Protein AF-A0AAV5J5J8-F1 (afdb_monomer_lite)

pLDDT: mean 73.22, std 16.22, range [37.53, 91.19]

Organism: NCBI:txid152421

Radius of gyration: 21.7 Å; chains: 1; bounding box: 46×20×64 Å

Sequence (81 aa):
MTRISFSALLLIALFLSFGNEQVIAAVDASSECDHPLRDANCTQEQCNALCVKTYGDKGKFGFPVYGVCNNLKKTCTCRLC

Secondary structure (DSSP, 8-state):
-----HHHHHHHHHHHHHSSSTTTHHHHTTTTTEEEEE-TT--HHHHHHHHHHHH-SB-GGGPBPEEEEETTTTEEEEE--

Foldseek 3Di:
DDPDPPVVVVVVVVVVVPPPPPPPVVVVVQVVFWDKDQAQPDDQVVLQVVLCVVQNQAAPPRHGWGWDADPVRNIIIIGND

Structure (mmCIF, N/CA/C/O backbone):
data_AF-A0AAV5J5J8-F1
#
_entry.id   AF-A0AAV5J5J8-F1
#
loop_
_atom_site.group_PDB
_atom_site.id
_atom_site.type_symbol
_atom_site.label_atom_id
_atom_site.label_alt_id
_atom_site.label_comp_id
_atom_site.label_asym_id
_atom_site.label_entity_id
_atom_site.label_seq_id
_atom_site.pdbx_PDB_ins_code
_atom_site.Cartn_x
_atom_site.Cartn_y
_atom_site.Cartn_z
_atom_site.occupancy
_atom_site.B_iso_or_equiv
_atom_site.auth_seq_id
_atom_site.auth_comp_id
_atom_site.auth_asym_id
_atom_site.auth_atom_id
_atom_site.pdbx_PDB_model_num
ATOM 1 N N . MET A 1 1 ? 25.782 8.286 51.736 1.00 43.84 1 MET A N 1
ATOM 2 C CA . MET A 1 1 ? 25.777 9.345 50.701 1.00 43.84 1 MET A CA 1
ATOM 3 C C . MET A 1 1 ? 26.275 8.749 49.392 1.00 43.84 1 MET A C 1
ATOM 5 O O . MET A 1 1 ? 27.476 8.597 49.212 1.00 43.84 1 MET A O 1
ATOM 9 N N . THR A 1 2 ? 25.367 8.331 48.514 1.00 48.06 2 THR A N 1
ATOM 10 C CA . THR A 1 2 ? 25.682 7.826 47.170 1.00 48.06 2 THR A CA 1
ATOM 11 C C . THR A 1 2 ? 26.036 9.008 46.269 1.00 48.06 2 THR A C 1
ATOM 13 O O . THR A 1 2 ? 25.183 9.828 45.939 1.00 48.06 2 THR A O 1
ATOM 16 N N . ARG A 1 3 ? 27.319 9.139 45.913 1.00 58.00 3 ARG A N 1
ATOM 17 C CA . ARG A 1 3 ? 27.792 10.139 44.948 1.00 58.00 3 ARG A CA 1
ATOM 18 C C . ARG A 1 3 ? 27.411 9.667 43.550 1.00 58.00 3 ARG A C 1
ATOM 20 O O . ARG A 1 3 ? 28.053 8.777 43.000 1.00 58.00 3 ARG A O 1
ATOM 27 N N . ILE A 1 4 ? 26.343 10.234 43.002 1.00 59.56 4 ILE A N 1
ATOM 28 C CA . ILE A 1 4 ? 25.985 10.050 41.596 1.00 59.56 4 ILE A CA 1
ATOM 29 C C . ILE A 1 4 ? 27.121 10.670 40.773 1.00 59.56 4 ILE A C 1
ATOM 31 O O . ILE A 1 4 ? 27.418 11.857 40.901 1.00 59.56 4 ILE A O 1
ATOM 35 N N . SER A 1 5 ? 27.816 9.837 3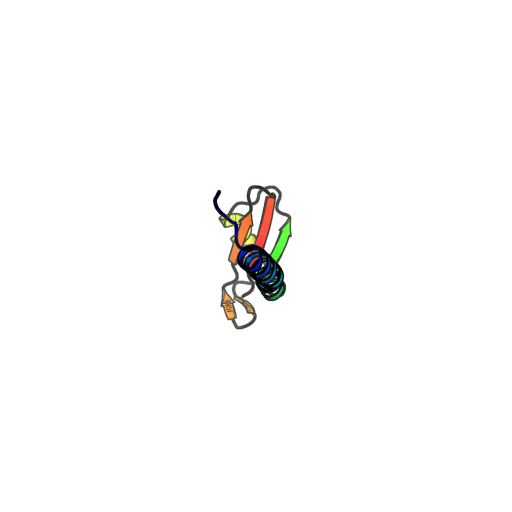9.999 1.00 59.69 5 SER A N 1
ATOM 36 C CA . SER A 1 5 ? 28.929 10.264 39.154 1.00 59.69 5 SER A CA 1
ATOM 37 C C . SER A 1 5 ? 28.388 11.119 38.009 1.00 59.69 5 SER A C 1
ATOM 39 O O . SER A 1 5 ? 27.679 10.613 37.140 1.00 59.69 5 SER A O 1
ATOM 41 N N . PHE A 1 6 ? 28.718 12.415 38.004 1.00 60.12 6 PHE A N 1
ATOM 42 C CA . PHE A 1 6 ? 28.323 13.367 36.956 1.00 60.12 6 PHE A CA 1
ATOM 43 C C . PHE A 1 6 ? 28.720 12.898 35.546 1.00 60.12 6 PHE A C 1
ATOM 45 O O . PHE A 1 6 ? 28.022 13.194 34.578 1.00 60.12 6 PHE A O 1
ATOM 52 N N . SER A 1 7 ? 29.778 12.090 35.431 1.00 60.78 7 SER A N 1
ATOM 53 C CA . SER A 1 7 ? 30.220 11.501 34.164 1.00 60.78 7 SER A CA 1
ATOM 54 C C . SER A 1 7 ? 29.181 10.561 33.541 1.00 60.78 7 SER A C 1
ATOM 56 O O . SER A 1 7 ? 29.109 10.458 32.321 1.00 60.78 7 SER A O 1
ATOM 58 N N . ALA A 1 8 ? 28.341 9.905 34.350 1.00 61.34 8 ALA A N 1
ATOM 59 C CA . ALA A 1 8 ? 27.291 9.018 33.847 1.00 61.34 8 ALA A CA 1
ATOM 60 C C . ALA A 1 8 ? 26.125 9.796 33.212 1.00 61.34 8 ALA A C 1
ATOM 62 O O . ALA A 1 8 ? 25.551 9.345 32.224 1.00 61.34 8 ALA A O 1
ATOM 63 N N . LEU A 1 9 ? 25.811 10.990 33.729 1.00 61.09 9 LEU A N 1
ATOM 64 C CA . LEU A 1 9 ? 24.754 11.848 33.179 1.00 61.09 9 LEU A CA 1
ATOM 65 C C . LEU A 1 9 ? 25.132 12.397 31.798 1.00 61.09 9 LEU A C 1
ATOM 67 O O . LEU A 1 9 ? 24.286 12.471 30.908 1.00 61.09 9 LEU A O 1
ATOM 71 N N . LEU A 1 10 ? 26.409 12.729 31.602 1.00 61.34 10 LEU A N 1
ATOM 72 C CA . LEU A 1 10 ? 26.900 13.279 30.339 1.00 61.34 10 LEU A CA 1
ATOM 73 C C . LEU A 1 10 ? 26.885 12.235 29.211 1.00 61.34 10 LEU A C 1
ATOM 75 O O . LEU A 1 10 ? 26.559 12.557 28.070 1.00 61.34 10 LEU A O 1
ATOM 79 N N . LEU A 1 11 ? 27.158 10.969 29.541 1.00 63.88 11 LEU A N 1
ATOM 80 C CA . LEU A 1 11 ? 27.075 9.865 28.584 1.00 63.88 11 LEU A CA 1
ATOM 81 C C . LEU A 1 11 ? 25.628 9.603 28.141 1.00 63.88 11 LEU A C 1
ATOM 83 O O . LEU A 1 11 ? 25.385 9.453 26.948 1.00 63.88 11 LEU A O 1
ATOM 87 N N . ILE A 1 12 ? 24.657 9.623 29.061 1.00 63.03 12 ILE A N 1
ATOM 88 C CA . ILE A 1 12 ? 23.234 9.425 28.721 1.00 63.03 12 ILE A CA 1
ATOM 89 C C . ILE A 1 12 ? 22.727 10.543 27.794 1.00 63.03 12 ILE A C 1
ATOM 91 O O . ILE A 1 12 ? 22.023 10.265 26.824 1.00 63.03 12 ILE A O 1
ATOM 95 N N . ALA A 1 13 ? 23.127 11.795 28.039 1.00 61.69 13 ALA A N 1
ATOM 96 C CA . ALA A 1 13 ? 22.765 12.925 27.180 1.00 61.69 13 ALA A CA 1
ATOM 97 C C . ALA A 1 13 ? 23.346 12.803 25.754 1.00 61.69 13 ALA A C 1
ATOM 99 O O . ALA A 1 13 ? 22.673 13.142 24.778 1.00 61.69 13 ALA A O 1
ATOM 100 N N . LEU A 1 14 ? 24.562 12.258 25.619 1.00 60.69 14 LEU A N 1
ATOM 101 C CA . LEU A 1 14 ? 25.162 11.964 24.315 1.00 60.69 14 LEU A CA 1
ATOM 102 C C . LEU A 1 14 ? 24.386 10.865 23.575 1.00 60.69 14 LEU A C 1
ATOM 104 O O . LEU A 1 14 ? 24.056 11.053 22.409 1.00 60.69 14 LEU A O 1
ATOM 108 N N . PHE A 1 15 ? 24.003 9.770 24.240 1.00 60.31 15 PHE A N 1
ATOM 109 C CA . PHE A 1 15 ? 23.215 8.707 23.595 1.00 60.31 15 PHE A CA 1
ATOM 110 C C . PHE A 1 15 ? 21.831 9.177 23.118 1.00 60.31 15 PHE A C 1
ATOM 112 O O . PHE A 1 15 ? 21.374 8.745 22.061 1.00 60.31 15 PHE A O 1
ATOM 119 N N . LEU A 1 16 ? 21.178 10.087 23.847 1.00 58.41 16 LEU A N 1
ATOM 120 C CA . LEU A 1 16 ? 19.868 10.623 23.455 1.00 58.41 16 LEU A CA 1
ATOM 121 C C . LEU A 1 16 ? 19.931 11.576 22.251 1.00 58.41 16 LEU A C 1
ATOM 123 O O . LEU A 1 16 ? 18.939 11.714 21.543 1.00 58.41 16 LEU A O 1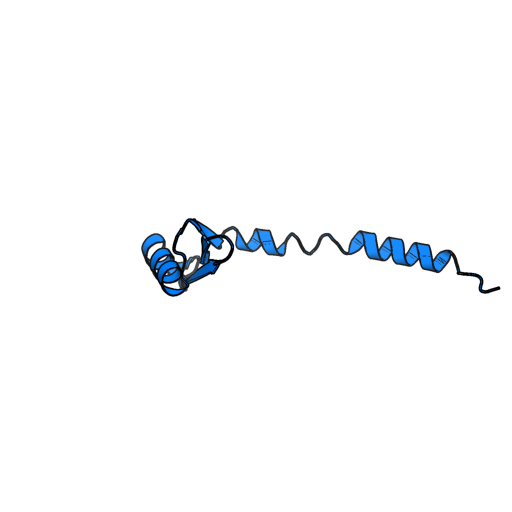
ATOM 127 N N . SER A 1 17 ? 21.080 12.205 21.989 1.00 58.88 17 SER A N 1
ATOM 128 C CA . SER A 1 17 ? 21.226 13.154 20.875 1.00 58.88 17 SER A CA 1
ATOM 129 C C . SER A 1 17 ? 21.379 12.467 19.510 1.00 58.88 17 SER A C 1
ATOM 131 O O . SER A 1 17 ? 20.962 13.024 18.502 1.00 58.88 17 SER A O 1
ATOM 133 N N . PHE A 1 18 ? 21.930 11.247 19.460 1.00 55.91 18 PHE A N 1
ATOM 134 C CA . PHE A 1 18 ? 22.181 10.522 18.201 1.00 55.91 18 PHE A CA 1
ATOM 135 C C . PHE A 1 18 ? 21.087 9.506 17.823 1.00 55.91 18 PHE A C 1
ATOM 137 O O . PHE A 1 18 ? 21.136 8.913 16.747 1.00 55.91 18 PHE A O 1
ATOM 144 N N . GLY A 1 19 ? 20.092 9.281 18.686 1.00 50.34 19 GLY A N 1
ATOM 145 C CA . GLY A 1 19 ? 19.104 8.210 18.508 1.00 50.34 19 GLY A CA 1
ATOM 146 C C . GLY A 1 19 ? 17.912 8.523 17.598 1.00 50.34 19 GLY A C 1
ATOM 147 O O . GLY A 1 19 ? 17.106 7.627 17.366 1.00 50.34 19 GLY A O 1
ATOM 148 N N . ASN A 1 20 ? 17.759 9.756 17.098 1.00 53.28 20 ASN A N 1
ATOM 149 C CA . ASN A 1 20 ? 16.468 10.208 16.555 1.00 53.28 20 ASN A CA 1
ATOM 150 C C . ASN A 1 20 ? 16.427 10.492 15.041 1.00 53.28 20 ASN A C 1
ATOM 152 O O . ASN A 1 20 ? 15.348 10.753 14.516 1.00 53.28 20 ASN A O 1
ATOM 156 N N . GLU A 1 21 ? 17.549 10.415 14.317 1.00 48.38 21 GLU A N 1
ATOM 157 C CA . GLU A 1 21 ? 17.571 10.708 12.868 1.00 48.38 21 GLU A CA 1
ATOM 158 C C . GLU A 1 21 ? 17.196 9.516 11.967 1.00 48.38 21 GLU A C 1
ATOM 160 O O . GLU A 1 21 ? 16.822 9.714 10.816 1.00 48.38 21 GLU A O 1
ATOM 165 N N . GLN A 1 22 ? 17.219 8.271 12.460 1.00 47.47 22 GLN A N 1
ATOM 166 C CA . GLN A 1 22 ? 17.002 7.096 11.595 1.00 47.47 22 GLN A CA 1
ATOM 167 C C . GLN A 1 22 ? 15.536 6.670 11.413 1.00 47.47 22 GLN A C 1
ATOM 169 O O . GLN A 1 22 ? 15.248 5.833 10.563 1.00 47.47 22 GLN A O 1
ATOM 174 N N . VAL A 1 23 ? 14.585 7.235 12.164 1.00 48.31 23 VAL A N 1
ATOM 175 C CA . VAL A 1 23 ? 13.171 6.809 12.082 1.00 48.31 23 VAL A CA 1
ATOM 176 C C . VAL A 1 23 ? 12.420 7.494 10.930 1.00 48.31 23 VAL A C 1
ATOM 178 O O . VAL A 1 23 ? 11.407 6.980 10.463 1.00 48.31 23 VAL A O 1
ATOM 181 N N . ILE A 1 24 ? 12.920 8.625 10.426 1.00 46.00 24 ILE A N 1
ATOM 182 C CA . ILE A 1 24 ? 12.206 9.429 9.421 1.00 46.00 24 ILE A CA 1
ATOM 183 C C . ILE A 1 24 ? 12.499 8.933 7.991 1.00 46.00 24 ILE A C 1
ATOM 185 O O . ILE A 1 24 ? 11.598 8.887 7.159 1.00 46.00 24 ILE A O 1
ATOM 189 N N . ALA A 1 25 ? 13.708 8.432 7.716 1.00 37.53 25 ALA A N 1
ATOM 190 C CA . ALA A 1 25 ? 14.117 8.032 6.363 1.00 37.53 25 ALA A CA 1
ATOM 191 C C . ALA A 1 25 ? 13.406 6.776 5.807 1.00 37.53 25 ALA A C 1
ATOM 193 O O . ALA A 1 25 ? 13.335 6.599 4.592 1.00 37.53 25 ALA A O 1
ATOM 194 N N . ALA A 1 26 ? 12.845 5.910 6.660 1.00 44.16 26 ALA A N 1
ATOM 195 C CA . ALA A 1 26 ? 12.061 4.753 6.208 1.00 44.16 26 ALA A CA 1
ATOM 196 C C . ALA A 1 26 ? 10.658 5.135 5.696 1.00 44.16 26 ALA A C 1
ATOM 198 O O . ALA A 1 26 ? 10.032 4.352 4.985 1.00 44.16 26 ALA A O 1
ATOM 199 N N . VAL A 1 27 ? 10.160 6.327 6.046 1.00 48.38 27 VAL A N 1
ATOM 200 C CA . VAL A 1 27 ? 8.848 6.817 5.597 1.00 48.38 27 VAL A CA 1
ATOM 201 C C . VAL A 1 27 ? 8.933 7.386 4.176 1.00 48.38 27 VAL A C 1
ATOM 203 O O . VAL A 1 27 ? 8.023 7.167 3.379 1.00 48.38 27 VAL A O 1
ATOM 206 N N . ASP A 1 28 ? 10.041 8.040 3.821 1.00 45.22 28 ASP A N 1
ATOM 207 C CA . ASP A 1 28 ? 10.156 8.752 2.542 1.00 45.22 28 ASP A CA 1
ATOM 208 C C . ASP A 1 28 ? 10.498 7.849 1.346 1.00 45.22 28 ASP A C 1
ATOM 210 O O . ASP A 1 28 ? 10.035 8.111 0.233 1.00 45.22 28 ASP A O 1
ATOM 214 N N . ALA A 1 29 ? 11.216 6.737 1.555 1.00 46.97 29 ALA A N 1
ATOM 215 C CA . ALA A 1 29 ? 11.497 5.763 0.489 1.00 46.97 29 ALA A CA 1
ATOM 216 C C . ALA A 1 29 ? 10.234 5.029 -0.007 1.00 46.97 29 ALA A C 1
ATOM 218 O O . ALA A 1 29 ? 10.205 4.532 -1.131 1.00 46.97 29 ALA A O 1
ATOM 219 N N . SER A 1 30 ? 9.179 4.996 0.812 1.00 53.75 30 SER A N 1
ATOM 220 C CA . SER A 1 30 ? 7.882 4.420 0.452 1.00 53.75 30 SER A CA 1
ATOM 221 C C . SER A 1 30 ? 7.018 5.389 -0.369 1.00 53.75 30 SER A C 1
ATOM 223 O O . SER A 1 30 ? 6.046 4.961 -0.977 1.00 53.75 30 SER A O 1
ATOM 225 N N . SER A 1 31 ? 7.355 6.686 -0.441 1.00 60.12 31 SER A N 1
ATOM 226 C CA . SER A 1 31 ? 6.486 7.707 -1.059 1.00 60.12 31 SER A CA 1
ATOM 227 C C . SER A 1 31 ? 6.328 7.582 -2.579 1.00 60.12 31 SER A C 1
ATOM 229 O O . SER A 1 31 ? 5.294 7.971 -3.114 1.00 60.12 31 SER A O 1
ATOM 231 N N . GLU A 1 32 ? 7.310 7.004 -3.282 1.00 65.44 32 GLU A N 1
ATOM 232 C CA . GLU A 1 32 ? 7.187 6.722 -4.721 1.00 65.44 32 GLU A CA 1
ATOM 233 C C . GLU A 1 32 ? 6.277 5.523 -5.020 1.00 65.44 32 GLU A C 1
ATOM 235 O O . GLU A 1 32 ? 5.870 5.335 -6.167 1.00 65.44 32 GLU A O 1
ATOM 240 N N . CYS A 1 33 ? 6.003 4.686 -4.019 1.00 76.44 33 CYS A N 1
ATOM 241 C CA . CYS A 1 33 ? 5.258 3.443 -4.185 1.00 76.44 33 CYS A CA 1
ATOM 242 C C . CYS A 1 33 ? 3.919 3.450 -3.461 1.00 76.44 33 CYS A C 1
ATOM 244 O O . CYS A 1 33 ? 3.003 2.770 -3.910 1.00 76.44 33 CYS A O 1
ATOM 246 N N . ASP A 1 34 ? 3.792 4.222 -2.385 1.00 85.00 34 ASP A N 1
ATOM 247 C CA . ASP A 1 34 ? 2.573 4.392 -1.613 1.00 85.00 34 ASP A CA 1
ATOM 248 C C . ASP A 1 34 ? 1.774 5.588 -2.140 1.00 85.00 34 ASP A C 1
ATOM 250 O O . ASP A 1 34 ? 2.061 6.749 -1.845 1.00 85.00 34 ASP A O 1
ATOM 254 N N . HIS A 1 35 ? 0.701 5.300 -2.869 1.00 84.69 3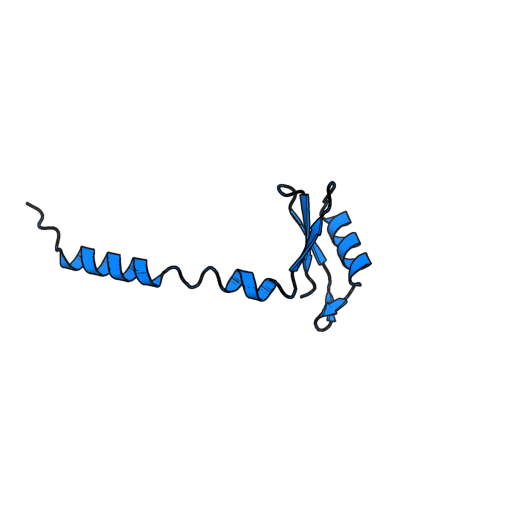5 HIS A N 1
ATOM 255 C CA . HIS A 1 35 ? -0.236 6.304 -3.356 1.00 84.69 35 HIS A CA 1
ATOM 256 C C . HIS A 1 35 ? -1.532 6.276 -2.538 1.00 84.69 35 HIS A C 1
ATOM 258 O O . HIS A 1 35 ? -2.335 5.348 -2.680 1.00 84.69 35 HIS A O 1
ATOM 264 N N . PRO A 1 36 ? -1.774 7.275 -1.670 1.00 84.31 36 PRO A N 1
ATOM 265 C CA . PRO A 1 36 ? -3.005 7.340 -0.902 1.00 84.31 36 PRO A CA 1
ATOM 266 C C . PRO A 1 36 ? -4.185 7.757 -1.791 1.00 84.31 36 PRO A C 1
ATOM 268 O O . PRO A 1 36 ? -4.194 8.824 -2.402 1.00 84.31 36 PRO A O 1
ATOM 271 N N . LEU A 1 37 ? -5.225 6.933 -1.796 1.00 84.00 37 LEU A N 1
ATOM 272 C CA . LEU A 1 37 ? -6.546 7.202 -2.339 1.00 84.00 37 LEU A CA 1
ATOM 273 C C . LEU A 1 37 ? -7.537 7.426 -1.195 1.00 84.00 37 LEU A C 1
ATOM 275 O O . LEU A 1 37 ? -7.536 6.743 -0.164 1.00 84.00 37 LEU A O 1
ATOM 279 N N . ARG A 1 38 ? -8.417 8.409 -1.375 1.00 77.62 38 ARG A N 1
ATOM 280 C CA . ARG A 1 38 ? -9.471 8.698 -0.406 1.00 77.62 38 ARG A CA 1
ATOM 281 C C . ARG A 1 38 ? -10.658 7.781 -0.687 1.00 77.62 38 ARG A C 1
ATOM 283 O O . ARG A 1 38 ? -11.262 7.883 -1.749 1.00 77.62 38 ARG A O 1
ATOM 290 N N . ASP A 1 39 ? -10.995 6.921 0.270 1.00 76.00 39 ASP A N 1
ATOM 291 C CA . ASP A 1 39 ? -12.124 5.998 0.159 1.00 76.00 39 ASP A CA 1
ATOM 292 C C . ASP A 1 39 ? -12.945 6.023 1.454 1.00 76.00 39 ASP A C 1
ATOM 294 O O . ASP A 1 39 ? -12.550 5.491 2.493 1.00 76.00 39 ASP A O 1
ATOM 298 N N . ALA A 1 40 ? -14.111 6.670 1.387 1.00 64.06 40 ALA A N 1
ATOM 299 C CA . ALA A 1 40 ? -15.019 6.824 2.521 1.00 64.06 40 ALA A CA 1
ATOM 300 C C . ALA A 1 40 ? -15.525 5.477 3.064 1.00 64.06 40 ALA A C 1
ATOM 302 O O . ALA A 1 40 ? -15.851 5.383 4.250 1.00 64.06 40 ALA A O 1
ATOM 303 N N . ASN A 1 41 ? -15.538 4.440 2.222 1.00 77.94 41 ASN A N 1
ATOM 304 C CA . ASN A 1 41 ? -15.953 3.088 2.571 1.00 77.94 41 ASN A CA 1
ATOM 305 C C . ASN A 1 41 ? -14.803 2.090 2.434 1.00 77.94 41 ASN A C 1
ATOM 307 O O . ASN A 1 41 ? -15.031 0.924 2.146 1.00 77.94 41 ASN A O 1
ATOM 311 N N . CYS A 1 42 ? -13.577 2.547 2.699 1.00 82.75 42 CYS A N 1
ATOM 312 C CA . CYS A 1 42 ? -12.385 1.721 2.625 1.00 82.75 42 CYS A CA 1
ATOM 313 C C . CYS A 1 42 ? -12.594 0.373 3.338 1.00 82.75 42 CYS A C 1
ATOM 315 O O . CYS A 1 42 ? -12.743 0.309 4.559 1.00 82.75 42 CYS A O 1
ATOM 317 N N . THR A 1 43 ? -12.590 -0.698 2.548 1.00 89.56 43 THR A N 1
ATOM 318 C CA . THR A 1 43 ? -12.421 -2.086 2.984 1.00 89.56 43 THR A CA 1
ATOM 319 C C . THR A 1 43 ? -11.189 -2.647 2.289 1.00 89.56 43 THR A C 1
ATOM 321 O O . THR A 1 43 ? -10.768 -2.130 1.255 1.00 89.56 43 THR A O 1
ATOM 324 N N . GLN A 1 44 ? -10.584 -3.701 2.838 1.00 88.81 44 GLN A N 1
ATOM 325 C CA . GLN A 1 44 ? -9.368 -4.272 2.252 1.00 88.81 44 GLN A CA 1
ATOM 326 C C . GLN A 1 44 ? -9.589 -4.731 0.801 1.00 88.81 44 GLN A C 1
ATOM 328 O O . GLN A 1 44 ? -8.770 -4.445 -0.067 1.00 88.81 44 GLN A O 1
ATOM 333 N N . GLU A 1 45 ? -10.720 -5.379 0.523 1.00 90.31 45 GLU A N 1
ATOM 334 C CA . GLU A 1 45 ? -11.069 -5.873 -0.811 1.00 90.31 45 GLU A CA 1
ATOM 335 C C . GLU A 1 45 ? -11.338 -4.734 -1.803 1.00 90.31 45 GLU A C 1
ATOM 337 O O . GLU A 1 45 ? -10.772 -4.727 -2.897 1.00 90.31 45 GLU A O 1
ATOM 342 N N . GLN A 1 46 ? -12.129 -3.728 -1.410 1.00 89.19 46 GLN A N 1
ATOM 343 C CA .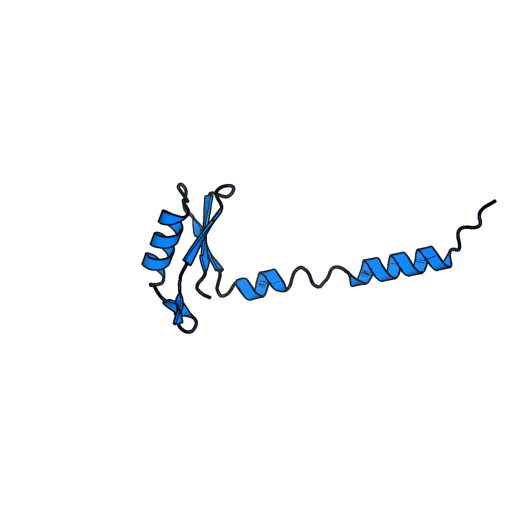 GLN A 1 46 ? -12.417 -2.576 -2.272 1.00 89.19 46 GLN A CA 1
ATOM 344 C C . GLN A 1 46 ? -11.178 -1.724 -2.517 1.00 89.19 46 GLN A C 1
ATOM 346 O O . GLN A 1 46 ? -10.956 -1.299 -3.645 1.00 89.19 46 GLN A O 1
ATOM 351 N N . CYS A 1 47 ? -10.347 -1.521 -1.494 1.00 90.12 47 CYS A N 1
ATOM 352 C CA . CYS A 1 47 ? -9.087 -0.804 -1.628 1.00 90.12 47 CYS A CA 1
ATOM 353 C C . CYS A 1 47 ? -8.162 -1.523 -2.616 1.00 90.12 47 CYS A C 1
ATOM 355 O O . CYS A 1 47 ? -7.633 -0.900 -3.532 1.00 90.12 47 CYS A O 1
ATOM 357 N N . ASN A 1 48 ? -8.043 -2.848 -2.506 1.00 91.06 48 ASN A N 1
ATOM 358 C CA . ASN A 1 48 ? -7.242 -3.633 -3.436 1.00 91.06 48 ASN A CA 1
ATOM 359 C C . ASN A 1 48 ? -7.773 -3.543 -4.876 1.00 91.06 48 ASN A C 1
ATOM 361 O O . ASN A 1 48 ? -7.019 -3.242 -5.801 1.00 91.06 48 ASN A O 1
ATOM 365 N N . ALA A 1 49 ? -9.083 -3.728 -5.062 1.00 91.06 49 ALA A N 1
ATOM 366 C CA . ALA A 1 49 ? -9.727 -3.607 -6.367 1.00 91.06 49 ALA A CA 1
ATOM 367 C C . ALA A 1 49 ? -9.584 -2.194 -6.957 1.00 91.06 49 ALA A C 1
ATOM 369 O O . ALA A 1 49 ? -9.363 -2.046 -8.158 1.00 91.06 49 ALA A O 1
ATOM 370 N N . LEU A 1 50 ? -9.675 -1.152 -6.126 1.00 90.31 50 LEU A N 1
ATOM 371 C CA . LEU A 1 50 ? -9.500 0.240 -6.532 1.00 90.31 50 LEU A CA 1
ATOM 372 C C . LEU A 1 50 ? -8.062 0.514 -6.983 1.00 90.31 50 LEU A C 1
ATOM 374 O O . LEU A 1 50 ? -7.866 1.142 -8.024 1.00 90.31 50 LEU A O 1
ATOM 378 N N . CYS A 1 51 ? -7.069 0.015 -6.247 1.00 90.81 51 CYS A N 1
ATOM 379 C CA . CYS A 1 51 ? -5.662 0.149 -6.614 1.00 90.81 51 CYS A CA 1
ATOM 380 C C . CYS A 1 51 ? -5.360 -0.553 -7.939 1.00 90.81 51 CYS A C 1
ATOM 382 O O . CYS A 1 51 ? -4.791 0.070 -8.834 1.00 90.81 51 CYS A O 1
ATOM 384 N N . VAL A 1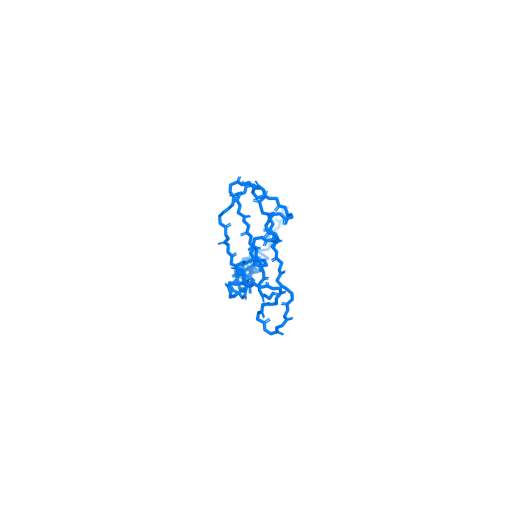 52 ? -5.833 -1.791 -8.112 1.00 91.19 52 VAL A N 1
ATOM 385 C CA . VAL A 1 52 ? -5.663 -2.541 -9.366 1.00 91.19 52 VAL A CA 1
ATOM 386 C C . VAL A 1 52 ? -6.401 -1.873 -10.529 1.00 91.19 52 VAL A C 1
ATOM 388 O O . VAL A 1 52 ? -5.877 -1.791 -11.635 1.00 91.19 52 VAL A O 1
ATOM 391 N N . LYS A 1 53 ? -7.598 -1.325 -10.298 1.00 91.19 53 LYS A N 1
ATOM 392 C CA . LYS A 1 53 ? -8.348 -0.586 -11.326 1.00 91.19 53 LYS A CA 1
ATOM 393 C C . LYS A 1 53 ? -7.653 0.713 -11.745 1.00 91.19 53 LYS A C 1
ATOM 395 O O . LYS A 1 53 ? -7.760 1.107 -12.902 1.00 91.19 53 LYS A O 1
ATOM 400 N N . THR A 1 54 ? -6.996 1.392 -10.808 1.00 88.88 54 THR A N 1
ATOM 401 C CA . THR A 1 54 ? -6.384 2.710 -11.041 1.00 88.88 54 THR A CA 1
ATOM 402 C C . THR A 1 54 ? -4.995 2.589 -11.660 1.00 88.88 54 THR A C 1
ATOM 404 O O . THR A 1 54 ? -4.659 3.368 -12.549 1.00 88.88 54 THR A O 1
ATOM 407 N N . TYR A 1 55 ? -4.203 1.612 -11.214 1.00 88.94 55 TYR A N 1
ATOM 408 C CA . TYR A 1 55 ? -2.789 1.480 -11.575 1.00 88.94 55 TYR A CA 1
ATOM 409 C C . TYR A 1 55 ? -2.454 0.206 -12.366 1.00 88.94 55 TYR A C 1
ATOM 411 O O . TYR A 1 55 ? -1.343 0.094 -12.875 1.00 88.94 55 TYR A O 1
ATOM 419 N N . GLY A 1 56 ? -3.397 -0.729 -12.514 1.00 89.31 56 GLY A N 1
ATOM 420 C CA . GLY A 1 56 ? -3.174 -2.045 -13.118 1.00 89.31 56 GLY A CA 1
ATOM 421 C C . GLY A 1 56 ? -2.831 -3.123 -12.087 1.00 89.31 56 GLY A C 1
ATOM 422 O O . GLY A 1 56 ? -2.690 -2.855 -10.899 1.00 89.31 56 GLY A O 1
ATOM 423 N N . ASP A 1 57 ? -2.702 -4.368 -12.539 1.00 87.81 57 ASP A N 1
ATOM 424 C CA . ASP A 1 57 ? -2.311 -5.521 -11.713 1.00 87.81 57 ASP A CA 1
ATOM 425 C C . ASP A 1 57 ? -0.812 -5.526 -11.366 1.00 87.81 57 ASP A C 1
ATOM 427 O O . ASP A 1 57 ? -0.395 -6.191 -10.415 1.00 87.81 57 ASP A O 1
ATOM 431 N N . LYS A 1 58 ? -0.006 -4.763 -12.114 1.00 86.25 58 LYS A N 1
ATOM 432 C CA . LYS A 1 58 ? 1.446 -4.654 -11.944 1.00 86.25 58 LYS A CA 1
ATOM 433 C C . LYS A 1 58 ? 1.885 -3.196 -11.877 1.00 86.25 58 LYS A C 1
ATOM 435 O O . LYS A 1 58 ? 1.574 -2.410 -12.766 1.00 86.25 58 LYS A O 1
ATOM 440 N N . GLY A 1 59 ? 2.623 -2.865 -10.826 1.00 81.19 59 GLY A N 1
ATOM 441 C CA . GLY A 1 59 ? 3.186 -1.549 -10.577 1.00 81.19 59 GLY A CA 1
ATOM 442 C C . GLY A 1 59 ? 4.598 -1.411 -11.143 1.00 81.19 59 GLY A C 1
ATOM 443 O O . GLY A 1 59 ? 4.971 -2.031 -12.147 1.00 81.19 59 GLY A O 1
ATOM 444 N N . LYS A 1 60 ? 5.415 -0.586 -10.486 1.00 76.94 60 LYS A N 1
ATOM 445 C CA . LYS A 1 60 ? 6.807 -0.344 -10.879 1.00 76.94 60 LYS A CA 1
ATOM 446 C C . LYS A 1 60 ? 7.572 -1.675 -10.835 1.00 76.94 60 LYS A C 1
ATOM 448 O O . LYS A 1 60 ? 7.350 -2.503 -9.960 1.00 76.94 60 LYS A O 1
ATOM 453 N N . PHE A 1 61 ? 8.455 -1.906 -11.806 1.00 81.81 61 PHE A N 1
ATOM 454 C CA . PHE A 1 61 ? 9.283 -3.123 -11.907 1.00 81.81 61 PHE A CA 1
ATOM 455 C C . PHE A 1 61 ? 8.519 -4.462 -12.005 1.00 81.81 61 PHE A C 1
ATOM 457 O O . PHE A 1 61 ? 9.125 -5.521 -11.857 1.00 81.81 61 PHE A O 1
ATOM 464 N N . GLY A 1 62 ? 7.211 -4.443 -12.289 1.00 82.31 62 GLY A N 1
ATOM 465 C CA . GLY A 1 62 ? 6.407 -5.661 -12.409 1.00 82.31 62 GLY A CA 1
ATOM 466 C C . GLY A 1 62 ? 5.968 -6.270 -11.074 1.00 82.31 62 GLY A C 1
ATOM 467 O O . GLY A 1 62 ? 5.454 -7.390 -11.075 1.00 82.31 62 GLY A O 1
ATOM 468 N N . PHE A 1 63 ? 6.144 -5.556 -9.956 1.00 84.62 63 PHE A N 1
ATOM 469 C CA . PHE A 1 63 ? 5.598 -5.962 -8.662 1.00 84.62 63 PHE A CA 1
ATOM 470 C C . PHE A 1 63 ? 4.065 -5.907 -8.674 1.00 84.62 63 PHE A C 1
ATOM 472 O O . PHE A 1 63 ? 3.495 -5.047 -9.347 1.00 84.62 63 PHE A O 1
ATOM 479 N N . PRO A 1 64 ? 3.376 -6.814 -7.963 1.00 86.00 64 PRO A N 1
ATOM 480 C CA . PRO A 1 64 ? 1.922 -6.799 -7.904 1.00 86.00 64 PRO A CA 1
ATOM 481 C C . PRO A 1 64 ? 1.427 -5.537 -7.196 1.00 86.00 64 PRO A C 1
ATOM 483 O O . PR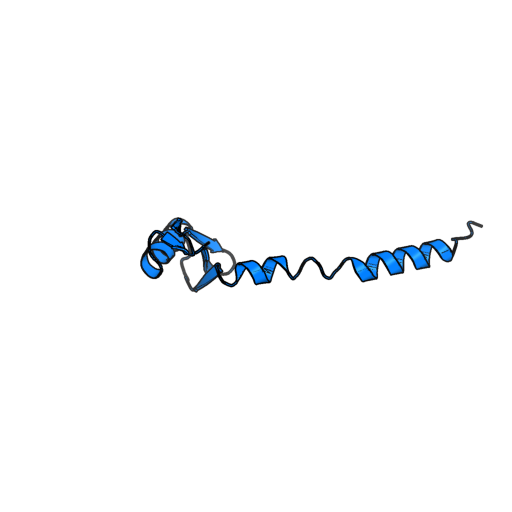O A 1 64 ? 1.923 -5.190 -6.124 1.00 86.00 64 PRO A O 1
ATOM 486 N N . VAL A 1 65 ? 0.422 -4.883 -7.776 1.00 90.19 65 VAL A N 1
ATOM 487 C CA . VAL A 1 65 ? -0.263 -3.771 -7.109 1.00 90.19 65 VAL A CA 1
ATOM 488 C C . VAL A 1 65 ? -1.173 -4.327 -6.028 1.00 90.19 65 VAL A C 1
ATOM 490 O O . VAL A 1 65 ? -1.981 -5.221 -6.291 1.00 90.19 65 VAL A O 1
ATOM 493 N N . TYR A 1 66 ? -1.088 -3.766 -4.824 1.00 89.25 66 TYR A N 1
ATOM 494 C CA . TYR A 1 66 ? -2.051 -4.064 -3.772 1.00 89.25 66 TYR A CA 1
ATOM 495 C C . TYR A 1 66 ? -2.427 -2.832 -2.958 1.00 89.25 66 TYR A C 1
ATOM 497 O O . TYR A 1 66 ? -1.648 -1.898 -2.798 1.00 89.25 66 TYR A O 1
ATOM 505 N N . GLY A 1 67 ? -3.655 -2.816 -2.452 1.00 90.44 67 GLY A N 1
ATOM 506 C CA . GLY A 1 67 ? -4.152 -1.753 -1.582 1.00 90.44 67 GLY A CA 1
ATOM 507 C C . GLY A 1 67 ? -4.072 -2.144 -0.114 1.00 90.44 67 GLY A C 1
ATOM 508 O O . GLY A 1 67 ? -4.372 -3.282 0.234 1.00 90.44 67 GLY A O 1
ATOM 509 N N . VAL A 1 68 ? -3.724 -1.211 0.767 1.00 89.94 68 VAL A N 1
ATOM 510 C CA . VAL A 1 68 ? -3.819 -1.368 2.223 1.00 89.94 68 VAL A CA 1
ATOM 511 C C . VAL A 1 68 ? -4.853 -0.391 2.750 1.00 89.94 68 VAL A C 1
ATOM 513 O O . VAL A 1 68 ? -4.691 0.827 2.648 1.00 89.94 68 VAL A O 1
ATOM 516 N N . CYS A 1 69 ? -5.925 -0.921 3.329 1.00 88.62 69 CYS A N 1
ATOM 517 C CA . CYS A 1 69 ? -6.975 -0.081 3.870 1.00 88.62 69 CYS A CA 1
ATOM 518 C C . CYS A 1 69 ? -6.687 0.343 5.316 1.00 88.62 69 CYS A C 1
ATOM 520 O O . CYS A 1 69 ? -6.577 -0.490 6.217 1.00 88.62 69 CYS A O 1
ATOM 522 N N . ASN A 1 70 ? -6.653 1.652 5.568 1.00 85.69 70 ASN A N 1
ATOM 523 C CA . ASN A 1 70 ? -6.646 2.206 6.915 1.00 85.69 70 ASN A CA 1
ATOM 524 C C . ASN A 1 70 ? -8.066 2.617 7.330 1.00 85.69 70 ASN A C 1
ATOM 526 O O . ASN A 1 70 ? -8.539 3.717 7.029 1.00 85.69 70 ASN A O 1
ATOM 530 N N . ASN A 1 71 ? -8.725 1.736 8.085 1.00 78.31 71 ASN A N 1
ATOM 531 C CA . ASN A 1 71 ? -10.092 1.933 8.576 1.00 78.31 71 ASN A CA 1
ATOM 532 C C . ASN A 1 71 ? -10.257 3.144 9.509 1.00 78.31 71 ASN A C 1
ATOM 534 O O . ASN A 1 71 ? -11.342 3.724 9.550 1.00 78.31 71 ASN A O 1
ATOM 538 N N . LEU A 1 72 ? -9.203 3.533 10.238 1.00 77.75 72 LEU A N 1
ATOM 539 C CA . LEU A 1 72 ? -9.239 4.661 11.178 1.00 77.75 72 LEU A CA 1
ATOM 540 C C . LEU A 1 72 ? -9.259 6.002 10.444 1.00 77.75 72 LEU A C 1
ATOM 542 O O . LEU A 1 72 ? -9.943 6.930 10.864 1.00 77.75 72 LEU A O 1
ATOM 546 N N . LYS A 1 73 ? -8.515 6.099 9.338 1.00 76.62 73 LYS A N 1
ATOM 547 C CA . LYS A 1 73 ? -8.406 7.324 8.533 1.00 76.62 73 LYS A CA 1
ATOM 548 C C . LYS A 1 73 ? -9.328 7.337 7.313 1.00 76.62 73 LYS A C 1
ATOM 550 O O . LYS A 1 73 ? -9.416 8.367 6.653 1.00 76.62 73 LYS A O 1
ATOM 555 N N . LYS A 1 74 ? -10.015 6.222 7.021 1.00 81.19 74 LYS A N 1
ATOM 556 C CA . LYS A 1 74 ? -10.802 6.025 5.788 1.00 81.19 74 LYS A CA 1
ATOM 557 C C . LYS A 1 74 ? -9.967 6.361 4.545 1.00 81.19 74 LYS A C 1
ATOM 559 O O . LYS A 1 74 ? -10.374 7.103 3.652 1.00 81.19 74 LYS A O 1
ATOM 564 N N . THR A 1 75 ? -8.741 5.847 4.544 1.00 84.88 75 THR A N 1
ATOM 565 C CA . THR A 1 75 ? -7.767 6.032 3.466 1.00 84.88 75 THR A CA 1
ATOM 566 C C . THR A 1 75 ? -7.312 4.675 2.968 1.00 84.88 75 THR A C 1
ATOM 568 O O . THR A 1 75 ? -6.960 3.810 3.770 1.00 84.88 75 THR A O 1
ATOM 571 N N . CYS A 1 76 ? -7.290 4.513 1.655 1.00 89.25 76 CYS A N 1
ATOM 572 C CA . CYS A 1 76 ? -6.724 3.363 0.975 1.00 89.25 76 CYS A CA 1
ATOM 573 C C . CYS A 1 76 ? -5.327 3.743 0.483 1.00 89.25 76 CYS A C 1
ATOM 575 O O . CYS A 1 76 ? -5.195 4.742 -0.209 1.00 89.25 76 CYS A O 1
ATOM 577 N N . THR A 1 77 ? -4.284 2.997 0.827 1.00 90.94 77 THR A N 1
ATOM 578 C CA . THR A 1 77 ? -2.930 3.249 0.310 1.00 90.94 77 THR A CA 1
ATOM 579 C C . THR A 1 77 ? -2.586 2.190 -0.723 1.00 90.94 77 THR A C 1
ATOM 581 O O . THR A 1 77 ? -2.511 1.014 -0.382 1.00 90.94 77 THR A O 1
ATOM 584 N N . CYS A 1 78 ? -2.386 2.590 -1.974 1.00 89.38 78 CYS A N 1
ATOM 585 C CA . CYS A 1 78 ? -1.970 1.691 -3.044 1.00 89.38 78 CYS A CA 1
ATOM 586 C C . CYS A 1 78 ? -0.455 1.552 -3.064 1.00 89.38 78 CYS A C 1
ATOM 588 O O . CYS A 1 78 ? 0.231 2.552 -3.234 1.00 89.38 78 CYS A O 1
ATOM 590 N N . ARG A 1 79 ? 0.034 0.321 -2.933 1.00 88.81 79 ARG A N 1
ATOM 591 C CA . ARG A 1 79 ? 1.436 -0.073 -3.072 1.00 88.81 79 ARG A CA 1
ATOM 592 C C . ARG A 1 79 ? 1.707 -0.467 -4.519 1.00 88.81 79 ARG A C 1
ATOM 594 O O . ARG A 1 79 ? 1.127 -1.435 -5.014 1.00 88.81 79 ARG A O 1
ATOM 601 N N . LEU A 1 80 ? 2.547 0.307 -5.199 1.00 85.81 80 LEU A N 1
ATOM 602 C CA . LEU A 1 80 ? 3.000 0.067 -6.578 1.00 85.81 80 LEU A CA 1
ATOM 603 C C . LEU A 1 80 ? 4.409 -0.540 -6.641 1.00 85.81 80 LEU A C 1
ATOM 605 O O . LEU A 1 80 ? 4.859 -0.939 -7.715 1.00 85.81 80 LEU A O 1
ATOM 609 N N . CYS A 1 81 ? 5.077 -0.593 -5.493 1.00 81.31 81 CYS A N 1
ATOM 610 C CA . CYS A 1 81 ? 6.162 -1.480 -5.123 1.00 81.31 81 CYS A CA 1
ATOM 611 C C . CYS A 1 81 ? 5.952 -1.841 -3.630 1.00 81.31 81 CYS A C 1
ATOM 613 O O . CYS A 1 81 ? 6.535 -2.846 -3.187 1.00 81.31 81 CYS A O 1
#